Protein AF-A0A645J2E4-F1 (afdb_monomer)

Radius of gyration: 27.33 Å; Cα contacts (8 Å, |Δi|>4): 56; chains: 1; bounding box: 68×27×64 Å

Foldseek 3Di:
DLVCLVCVLVCCVPPVVVVCCVVPVDPDPPPQPPVNSVVSVVVNVCVVVVVVVVCVVCPPDDPDPDQDDPVADAPPDSFWHQDPVRDIDGDDPPDPCPCVVNNCVVPVVVVVVVVVVVVVVVVCCVVVVVD

Solvent-accessible surface area (backbone atoms only — not comparable to full-atom values): 8103 Å² total; per-residue (Å²): 112,71,67,55,66,67,44,43,66,56,45,41,67,73,48,5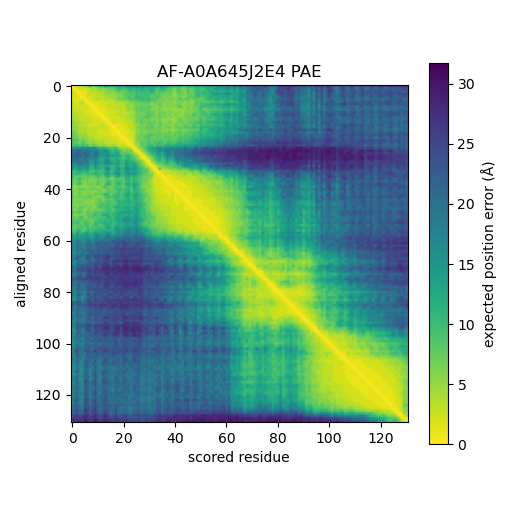0,50,54,51,50,42,67,76,62,76,48,89,69,74,61,93,68,44,70,67,55,56,52,50,53,52,53,52,54,51,47,66,59,45,50,61,53,50,51,48,60,76,47,58,88,65,77,82,77,88,67,80,70,84,76,89,59,56,64,68,86,46,87,50,31,29,40,44,98,86,69,48,83,40,74,69,71,88,84,67,90,63,47,54,90,78,61,20,64,84,64,48,51,57,61,50,49,52,53,51,52,50,51,51,52,52,53,49,47,37,70,73,68,56,74,118

Structure (mmCIF, N/CA/C/O backbone):
data_AF-A0A645J2E4-F1
#
_entry.id   AF-A0A645J2E4-F1
#
loop_
_atom_site.group_PDB
_atom_site.id
_atom_site.type_symbol
_atom_site.label_atom_id
_atom_site.label_alt_id
_atom_site.label_comp_id
_atom_site.label_asym_id
_atom_site.label_entity_id
_atom_site.label_seq_id
_atom_site.pdbx_PDB_ins_code
_atom_site.Cartn_x
_atom_site.Cartn_y
_atom_site.Cartn_z
_atom_site.occupancy
_ato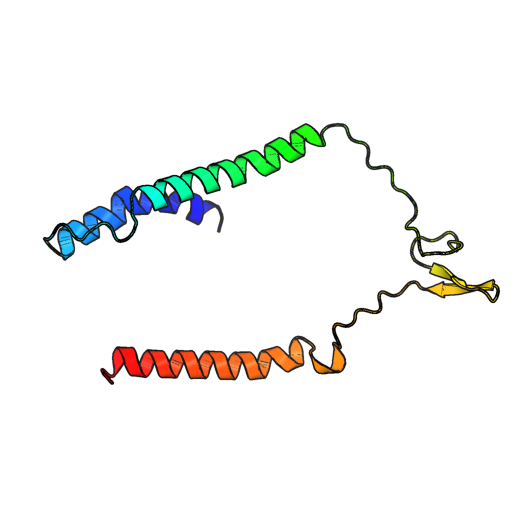m_site.B_iso_or_equiv
_atom_site.auth_seq_id
_atom_site.auth_comp_id
_atom_site.auth_asym_id
_atom_site.auth_atom_id
_atom_site.pdbx_PDB_model_num
ATOM 1 N N . MET A 1 1 ? 11.032 -7.855 -1.682 1.00 61.28 1 MET A N 1
ATOM 2 C CA . MET A 1 1 ? 10.538 -6.550 -2.176 1.00 61.28 1 MET A CA 1
ATOM 3 C C . MET A 1 1 ? 11.354 -5.395 -1.599 1.00 61.28 1 MET A C 1
ATOM 5 O O . MET A 1 1 ? 12.106 -4.819 -2.361 1.00 61.28 1 MET A O 1
ATOM 9 N N . ILE A 1 2 ? 11.343 -5.138 -0.281 1.00 69.44 2 ILE A N 1
ATOM 10 C CA . ILE A 1 2 ? 12.097 -4.020 0.346 1.00 69.44 2 ILE A CA 1
ATOM 11 C C . ILE A 1 2 ? 13.614 -4.074 0.071 1.00 69.44 2 ILE A C 1
ATOM 13 O O . ILE A 1 2 ? 14.216 -3.070 -0.288 1.00 69.44 2 ILE A O 1
ATOM 17 N N . SER A 1 3 ? 14.230 -5.258 0.173 1.00 74.75 3 SER A N 1
ATOM 18 C CA . SER A 1 3 ? 15.668 -5.430 -0.094 1.00 74.75 3 SER A CA 1
ATOM 19 C C . SER A 1 3 ? 16.062 -5.074 -1.537 1.00 74.75 3 SER A C 1
ATOM 21 O O . SER A 1 3 ? 17.109 -4.470 -1.742 1.00 74.75 3 SER A O 1
ATOM 23 N N . LEU A 1 4 ? 15.196 -5.356 -2.520 1.00 72.88 4 LEU A N 1
ATOM 24 C CA . LEU A 1 4 ? 15.423 -5.001 -3.926 1.00 72.88 4 LEU A CA 1
ATOM 25 C C . LEU A 1 4 ? 15.424 -3.476 -4.111 1.00 72.88 4 LEU A C 1
ATOM 27 O O . LEU A 1 4 ? 16.283 -2.938 -4.798 1.00 72.88 4 LEU A O 1
ATOM 31 N N . THR A 1 5 ? 14.496 -2.776 -3.450 1.00 72.38 5 THR A N 1
ATOM 32 C CA . THR A 1 5 ? 14.385 -1.310 -3.490 1.00 72.38 5 THR A CA 1
ATOM 33 C C . THR A 1 5 ? 15.604 -0.626 -2.870 1.00 72.38 5 THR A C 1
ATOM 35 O O . THR A 1 5 ? 16.011 0.431 -3.339 1.00 72.38 5 THR A O 1
ATOM 38 N N . ILE A 1 6 ? 16.209 -1.242 -1.849 1.00 74.94 6 ILE A N 1
ATOM 39 C CA . ILE A 1 6 ? 17.426 -0.729 -1.206 1.00 74.94 6 ILE A CA 1
ATOM 40 C C . ILE A 1 6 ? 18.671 -0.985 -2.056 1.00 74.94 6 ILE A C 1
ATOM 42 O O . ILE A 1 6 ? 19.551 -0.131 -2.119 1.00 74.94 6 ILE A O 1
ATOM 46 N N . LEU A 1 7 ? 18.751 -2.138 -2.723 1.00 81.69 7 LEU A N 1
ATOM 47 C CA . LEU A 1 7 ? 19.897 -2.477 -3.569 1.00 81.69 7 LEU A CA 1
ATOM 48 C C . LEU A 1 7 ? 19.875 -1.767 -4.928 1.00 81.69 7 LEU A C 1
ATOM 50 O O . LEU A 1 7 ? 20.926 -1.614 -5.544 1.00 81.69 7 LEU A O 1
ATOM 54 N N . PHE A 1 8 ? 18.702 -1.350 -5.407 1.00 78.12 8 PHE A N 1
ATOM 55 C CA . PHE A 1 8 ? 18.530 -0.781 -6.742 1.00 78.12 8 PHE A CA 1
ATOM 56 C C . PHE A 1 8 ? 19.403 0.458 -7.029 1.00 78.12 8 PHE A C 1
ATOM 58 O O . PHE A 1 8 ? 20.041 0.465 -8.079 1.00 78.12 8 PHE A O 1
ATOM 65 N N . PRO A 1 9 ? 19.532 1.469 -6.142 1.00 78.19 9 PRO A N 1
ATOM 66 C CA . PRO A 1 9 ? 20.418 2.612 -6.383 1.00 78.19 9 PRO A CA 1
ATOM 67 C C . PRO A 1 9 ? 21.885 2.194 -6.544 1.00 78.19 9 PRO A C 1
ATOM 69 O O . PRO A 1 9 ? 22.596 2.726 -7.393 1.00 78.19 9 PRO A O 1
ATOM 72 N N . LEU A 1 10 ? 22.324 1.201 -5.765 1.00 80.62 10 LEU A N 1
ATOM 73 C CA . LEU A 1 10 ? 23.682 0.664 -5.829 1.00 80.62 10 LEU A CA 1
ATOM 74 C C . LEU A 1 10 ? 23.894 -0.115 -7.135 1.00 80.62 10 LEU A C 1
ATOM 76 O O . LEU A 1 10 ? 24.856 0.119 -7.860 1.00 80.62 10 LEU A O 1
ATOM 80 N N . ALA A 1 11 ? 22.956 -0.999 -7.477 1.00 81.62 11 ALA A N 1
ATOM 81 C CA . ALA A 1 11 ? 22.981 -1.742 -8.731 1.00 81.62 11 ALA A CA 1
ATOM 82 C C . ALA A 1 11 ? 22.936 -0.803 -9.949 1.00 81.62 11 ALA A C 1
ATOM 84 O O . ALA A 1 11 ? 23.627 -1.044 -10.936 1.00 81.62 11 ALA A O 1
ATOM 85 N N . SER A 1 12 ? 22.184 0.297 -9.873 1.00 77.00 12 SER A N 1
ATOM 86 C CA . SER A 1 12 ? 22.130 1.305 -10.931 1.00 77.00 12 SER A CA 1
ATOM 87 C C . SER A 1 12 ? 23.501 1.944 -11.168 1.00 77.00 12 SER A C 1
ATOM 89 O O . SER A 1 12 ? 23.972 1.943 -12.301 1.00 77.00 12 SER A O 1
ATOM 91 N N . ALA A 1 13 ? 24.170 2.413 -10.108 1.00 76.75 13 ALA A N 1
ATOM 92 C CA . ALA A 1 13 ? 25.470 3.078 -10.216 1.00 76.75 13 ALA A CA 1
ATOM 93 C C . ALA A 1 13 ? 26.606 2.142 -10.661 1.00 76.75 13 ALA A C 1
ATOM 95 O O . ALA A 1 13 ? 27.472 2.548 -11.432 1.00 76.75 13 ALA A O 1
ATOM 96 N N . TYR A 1 14 ? 26.621 0.899 -10.166 1.00 82.31 14 TYR A N 1
ATOM 97 C CA . TYR A 1 14 ? 27.764 -0.006 -10.340 1.00 82.31 14 TYR A CA 1
ATOM 98 C C . TYR A 1 14 ? 27.583 -1.083 -11.412 1.00 82.31 14 TYR A C 1
ATOM 100 O O . TYR A 1 14 ? 28.575 -1.674 -11.826 1.00 82.31 14 TYR A O 1
ATOM 108 N N . LEU A 1 15 ? 26.356 -1.367 -11.857 1.00 80.56 15 LEU A N 1
ATOM 109 C CA . LEU A 1 15 ? 26.095 -2.388 -12.879 1.00 80.56 15 LEU A CA 1
ATOM 110 C C . LEU A 1 15 ? 25.398 -1.799 -14.102 1.00 80.56 15 LEU A C 1
ATOM 112 O O . LEU A 1 15 ? 25.870 -1.992 -15.216 1.00 80.56 15 LEU A O 1
ATOM 116 N N . VAL A 1 16 ? 24.297 -1.067 -13.912 1.00 79.31 16 VAL A N 1
ATOM 117 C CA . VAL A 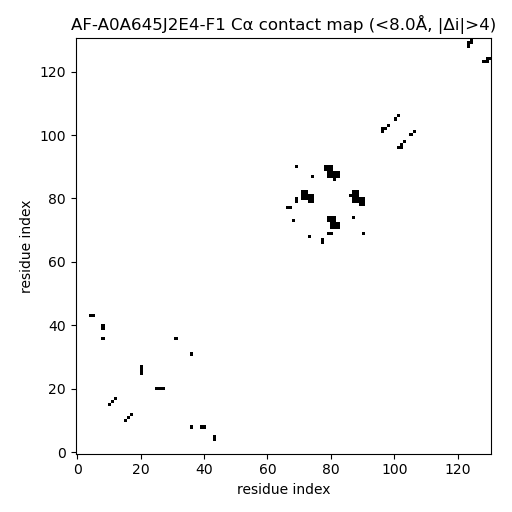1 16 ? 23.458 -0.611 -15.034 1.00 79.31 16 VAL A CA 1
ATOM 118 C C . VAL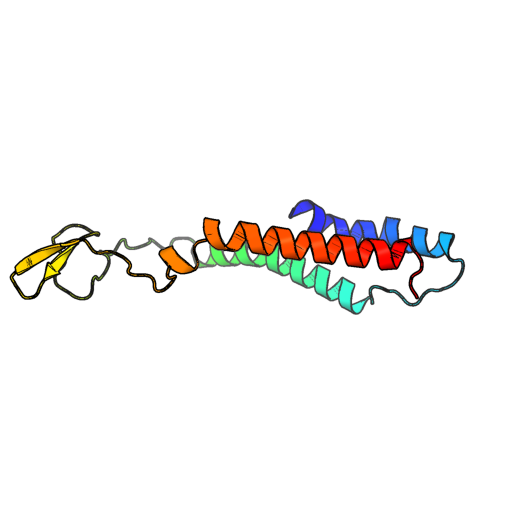 A 1 16 ? 24.124 0.526 -15.808 1.00 79.31 16 VAL A C 1
ATOM 120 O O . VAL A 1 16 ? 24.263 0.438 -17.024 1.00 79.31 16 VAL A O 1
ATOM 123 N N . GLU A 1 17 ? 24.574 1.578 -15.124 1.00 75.94 17 GLU A N 1
ATOM 124 C CA . GLU A 1 17 ? 25.262 2.703 -15.764 1.00 75.94 17 GLU A CA 1
ATOM 125 C C . GLU A 1 17 ? 26.543 2.312 -16.521 1.00 75.94 17 GLU A C 1
ATOM 127 O O . GLU A 1 17 ? 26.665 2.721 -17.678 1.00 75.94 17 GLU A O 1
ATOM 132 N N . PRO A 1 18 ? 27.495 1.540 -15.954 1.00 79.31 18 PRO A N 1
ATOM 133 C CA . PRO A 1 18 ? 28.703 1.162 -16.686 1.00 79.31 18 PRO A CA 1
ATOM 134 C C . PRO A 1 18 ? 28.400 0.238 -17.868 1.00 79.31 18 PRO A C 1
ATOM 136 O O . PRO A 1 18 ? 28.931 0.465 -18.951 1.00 79.31 18 PRO A O 1
ATOM 139 N N . PHE A 1 19 ? 27.480 -0.720 -17.712 1.00 80.81 19 PHE A N 1
ATOM 140 C CA . PHE A 1 19 ? 27.057 -1.596 -18.806 1.00 80.81 19 PHE A CA 1
ATOM 141 C C . PHE A 1 19 ? 26.481 -0.807 -19.990 1.00 80.81 19 PHE A C 1
ATOM 143 O O . PHE A 1 19 ? 26.826 -1.058 -21.143 1.00 80.81 19 PHE A O 1
ATOM 150 N N . LEU A 1 20 ? 25.631 0.187 -19.718 1.00 74.69 20 LEU A N 1
ATOM 151 C CA . LEU A 1 20 ? 25.064 1.040 -20.764 1.00 74.69 20 LEU A CA 1
ATOM 152 C C . LEU A 1 20 ? 26.126 1.931 -21.428 1.00 74.69 20 LEU A C 1
ATOM 154 O O . LEU A 1 20 ? 26.064 2.153 -22.636 1.00 74.69 20 LEU A O 1
ATOM 158 N N . ARG A 1 21 ? 27.113 2.423 -20.667 1.00 75.88 21 ARG A N 1
ATOM 159 C CA . ARG A 1 21 ? 28.232 3.210 -21.215 1.00 75.88 21 ARG A CA 1
ATOM 160 C C . ARG A 1 21 ? 29.108 2.381 -22.155 1.00 75.88 21 ARG A C 1
ATOM 162 O O . ARG A 1 21 ? 29.484 2.880 -23.212 1.00 75.88 21 ARG A O 1
ATOM 169 N N . GLU A 1 22 ? 29.402 1.135 -21.789 1.00 80.00 22 GLU A N 1
ATOM 170 C CA . GLU A 1 22 ? 30.187 0.211 -22.615 1.00 80.00 22 GLU A CA 1
ATOM 171 C C . GLU A 1 22 ? 29.421 -0.236 -23.866 1.00 80.00 22 GLU A C 1
ATOM 173 O O . GLU A 1 22 ? 29.974 -0.223 -24.959 1.00 80.00 22 GLU A O 1
ATOM 178 N N . ALA A 1 23 ? 28.136 -0.575 -23.745 1.00 78.56 23 ALA A N 1
ATOM 179 C CA . ALA A 1 23 ? 27.359 -1.099 -24.869 1.00 78.56 23 ALA A CA 1
ATOM 180 C C . ALA A 1 23 ? 27.084 -0.058 -25.970 1.00 78.56 23 ALA A C 1
ATOM 182 O O . ALA A 1 23 ? 27.059 -0.399 -27.153 1.00 78.56 23 ALA A O 1
ATOM 183 N N . PHE A 1 24 ? 26.860 1.207 -25.600 1.00 76.69 24 PHE A N 1
ATOM 184 C CA . PHE A 1 24 ? 26.390 2.235 -26.535 1.00 76.69 24 PHE A CA 1
ATOM 185 C C . PHE A 1 24 ? 27.441 3.285 -26.928 1.00 76.69 24 PHE A C 1
ATOM 187 O O . PHE A 1 24 ? 27.132 4.152 -27.747 1.00 76.69 24 PHE A O 1
ATOM 194 N N . HIS A 1 25 ? 28.663 3.211 -26.378 1.00 64.56 25 HIS A N 1
ATOM 195 C CA . HIS A 1 25 ? 29.856 4.007 -26.739 1.00 64.56 25 HIS A CA 1
ATOM 196 C C . HIS A 1 25 ? 29.665 5.538 -26.865 1.00 64.56 25 HIS A C 1
ATOM 198 O O . HIS A 1 25 ? 30.523 6.236 -27.397 1.00 64.56 25 HIS A O 1
ATOM 204 N N . ASN A 1 26 ? 28.562 6.081 -26.356 1.00 62.16 26 ASN A N 1
ATOM 205 C CA . ASN A 1 26 ? 28.225 7.497 -26.333 1.00 62.16 26 ASN A CA 1
ATOM 206 C C . ASN A 1 26 ? 27.794 7.866 -24.915 1.00 62.16 26 ASN A C 1
ATOM 208 O O . ASN A 1 26 ? 27.237 7.038 -24.189 1.00 62.16 26 ASN A O 1
ATOM 212 N N . THR A 1 27 ? 27.997 9.123 -24.519 1.00 57.22 27 THR A N 1
ATOM 213 C CA . THR A 1 27 ? 27.398 9.679 -23.301 1.00 57.22 27 THR A CA 1
ATOM 214 C C . THR A 1 27 ? 25.892 9.817 -23.517 1.00 57.22 27 THR A C 1
ATOM 216 O O . THR A 1 27 ? 25.394 10.905 -23.808 1.00 57.22 27 THR A O 1
ATOM 219 N N . ILE A 1 28 ? 25.160 8.703 -23.446 1.00 55.16 28 ILE A N 1
ATOM 220 C CA . ILE A 1 28 ? 23.701 8.732 -23.421 1.00 55.16 28 ILE A CA 1
ATOM 221 C C . ILE A 1 28 ? 23.319 9.624 -22.230 1.00 55.16 28 ILE A C 1
ATOM 223 O O . ILE A 1 28 ? 23.818 9.384 -21.124 1.00 55.16 28 ILE A O 1
ATOM 227 N N . PRO A 1 29 ? 22.495 10.671 -22.424 1.00 55.94 29 PRO A N 1
ATOM 228 C CA . PRO A 1 29 ? 22.028 11.486 -21.313 1.00 55.94 29 PRO A CA 1
ATOM 229 C C . PRO A 1 29 ? 21.368 10.556 -20.300 1.00 55.94 29 PRO A C 1
ATOM 231 O O . PRO A 1 29 ? 20.567 9.703 -20.678 1.00 55.94 29 PRO A O 1
ATOM 234 N N . ALA A 1 30 ? 21.765 10.678 -19.033 1.00 57.88 30 ALA A N 1
ATOM 235 C CA . ALA A 1 30 ? 21.340 9.783 -17.968 1.00 57.88 30 ALA A CA 1
ATOM 236 C C . ALA A 1 30 ? 19.813 9.601 -18.008 1.00 57.88 30 ALA A C 1
ATOM 238 O O . ALA A 1 30 ? 19.061 10.514 -17.671 1.00 57.88 30 ALA A O 1
ATOM 239 N N . ILE A 1 31 ? 19.361 8.418 -18.444 1.00 58.12 31 ILE A N 1
ATOM 240 C CA . ILE A 1 31 ? 17.934 8.063 -18.559 1.00 58.12 31 ILE A CA 1
ATOM 241 C C . ILE A 1 31 ? 17.255 8.229 -17.186 1.00 58.12 31 ILE A C 1
ATOM 243 O O . ILE A 1 31 ? 16.076 8.562 -17.084 1.00 58.12 31 ILE A O 1
ATOM 247 N N . ILE A 1 32 ? 18.046 8.077 -16.118 1.00 61.50 32 ILE A N 1
ATOM 248 C CA . ILE A 1 32 ? 17.716 8.448 -14.748 1.00 61.50 32 ILE A CA 1
ATOM 249 C C . ILE A 1 32 ? 18.601 9.639 -14.367 1.00 61.50 32 ILE A C 1
ATOM 251 O O . ILE A 1 32 ? 19.781 9.481 -14.071 1.00 61.50 32 ILE A O 1
ATOM 255 N N . SER A 1 33 ? 18.029 10.844 -14.376 1.00 70.00 33 SER A N 1
ATOM 256 C CA . SER A 1 33 ? 18.721 12.048 -13.904 1.00 70.00 33 SER A CA 1
ATOM 257 C C . SER A 1 33 ? 19.192 11.873 -12.455 1.00 70.00 33 SER A C 1
ATOM 259 O O . SER A 1 33 ? 18.487 11.277 -11.637 1.00 70.00 33 SER A O 1
ATOM 261 N N . THR A 1 34 ? 20.339 12.459 -12.100 1.00 71.31 34 THR A N 1
ATOM 262 C CA . THR A 1 34 ? 20.849 12.516 -10.716 1.00 71.31 34 THR A CA 1
ATOM 263 C C . THR A 1 34 ? 19.785 13.020 -9.734 1.00 71.31 34 THR A C 1
ATOM 265 O O . THR A 1 34 ? 19.708 12.548 -8.601 1.00 71.31 34 THR A O 1
ATOM 268 N N . GLY A 1 35 ? 18.893 13.914 -10.182 1.00 74.44 35 GLY A N 1
ATOM 269 C CA . GLY A 1 35 ? 17.745 14.364 -9.391 1.00 74.44 35 GLY A CA 1
ATOM 270 C C . GLY A 1 35 ? 16.801 13.224 -8.997 1.00 74.44 35 GLY A C 1
ATOM 271 O O . GLY A 1 35 ? 16.403 13.129 -7.838 1.00 74.44 35 GLY A O 1
ATOM 272 N N . ASN A 1 36 ? 16.511 12.301 -9.916 1.00 73.38 36 ASN A N 1
ATOM 273 C CA . ASN A 1 36 ? 15.653 11.143 -9.650 1.00 73.38 36 ASN A CA 1
ATOM 274 C C . ASN A 1 36 ? 16.328 10.162 -8.685 1.00 73.38 36 ASN A C 1
ATOM 276 O O . ASN A 1 36 ? 15.672 9.620 -7.798 1.00 73.38 36 ASN A O 1
ATOM 280 N N . MET A 1 37 ? 17.643 9.975 -8.809 1.00 75.00 37 MET A N 1
ATOM 281 C CA . MET A 1 37 ? 18.411 9.132 -7.894 1.00 75.00 37 MET A CA 1
ATOM 282 C C . MET A 1 37 ? 18.423 9.694 -6.464 1.00 75.00 37 MET A C 1
ATOM 284 O O . MET A 1 37 ? 18.212 8.950 -5.504 1.00 75.00 37 MET A O 1
ATOM 288 N N . ASN A 1 38 ? 18.562 11.014 -6.322 1.00 80.81 38 ASN A N 1
ATOM 289 C CA . ASN A 1 38 ? 18.471 11.693 -5.029 1.00 80.81 38 ASN A CA 1
ATOM 290 C C . ASN A 1 38 ? 17.070 11.580 -4.414 1.00 80.81 38 ASN A C 1
ATOM 292 O O . ASN A 1 38 ? 16.945 11.331 -3.214 1.00 80.81 38 ASN A O 1
ATOM 296 N N . ILE A 1 39 ? 16.014 11.715 -5.222 1.00 81.19 39 ILE A N 1
ATOM 297 C CA . ILE A 1 39 ? 14.629 11.545 -4.759 1.00 81.19 39 ILE A CA 1
ATOM 298 C C . ILE A 1 39 ? 14.392 10.108 -4.277 1.00 81.19 39 ILE A C 1
ATOM 300 O O . ILE A 1 39 ? 13.860 9.922 -3.183 1.00 81.19 39 ILE A O 1
ATOM 304 N N . MET A 1 40 ? 14.844 9.093 -5.021 1.00 81.56 40 MET A N 1
ATOM 305 C CA . MET A 1 40 ? 14.727 7.689 -4.600 1.00 81.56 40 MET A CA 1
ATOM 306 C C . MET A 1 40 ? 15.460 7.414 -3.280 1.00 81.56 40 MET A C 1
ATOM 308 O O . MET A 1 40 ? 14.917 6.729 -2.411 1.00 81.56 40 MET A O 1
ATOM 312 N N . MET A 1 41 ? 16.656 7.984 -3.089 1.00 82.62 41 MET A N 1
ATOM 313 C CA . MET A 1 41 ? 17.385 7.882 -1.820 1.00 82.62 41 MET A CA 1
ATOM 314 C C . MET A 1 41 ? 16.633 8.552 -0.662 1.00 82.62 41 MET A C 1
ATOM 316 O O . MET A 1 41 ? 16.494 7.951 0.403 1.00 82.62 41 MET A O 1
ATOM 320 N N . MET A 1 42 ? 16.088 9.757 -0.865 1.00 85.06 42 MET A N 1
ATOM 321 C CA . MET A 1 42 ? 15.277 10.435 0.155 1.00 85.06 42 MET A CA 1
ATOM 322 C C . MET A 1 42 ? 14.029 9.624 0.531 1.00 85.06 42 MET A C 1
ATOM 324 O O . MET A 1 42 ? 13.733 9.469 1.716 1.00 85.06 42 MET A O 1
ATOM 328 N N . MET A 1 43 ? 13.324 9.057 -0.452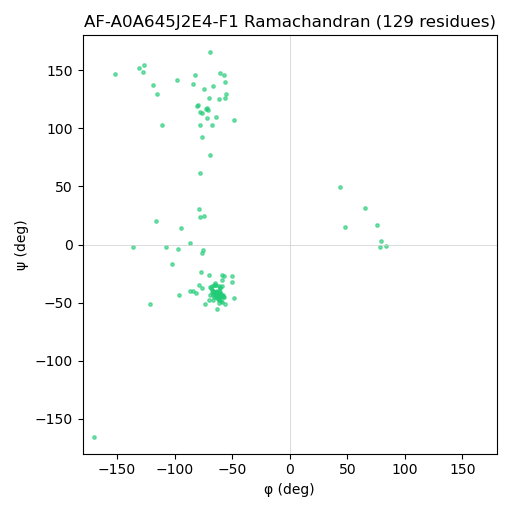 1.00 83.56 43 MET A N 1
ATOM 329 C CA . MET A 1 43 ? 12.151 8.210 -0.209 1.00 83.56 43 MET A CA 1
ATOM 330 C C . MET A 1 43 ? 12.498 6.963 0.612 1.00 83.56 43 MET A C 1
ATOM 332 O O . MET A 1 43 ? 11.763 6.613 1.535 1.00 83.56 43 MET A O 1
ATOM 336 N N . LEU A 1 44 ? 13.630 6.317 0.326 1.00 84.88 44 LEU A N 1
ATOM 337 C CA . LEU A 1 44 ? 14.109 5.156 1.077 1.00 84.88 44 LEU A CA 1
ATOM 338 C C . LEU A 1 44 ? 14.383 5.516 2.544 1.00 84.88 44 LEU A C 1
ATOM 340 O O . LEU A 1 44 ? 13.931 4.806 3.444 1.00 84.88 44 LEU A O 1
ATOM 344 N N . CYS A 1 45 ? 15.039 6.652 2.797 1.00 87.19 45 CYS A N 1
AT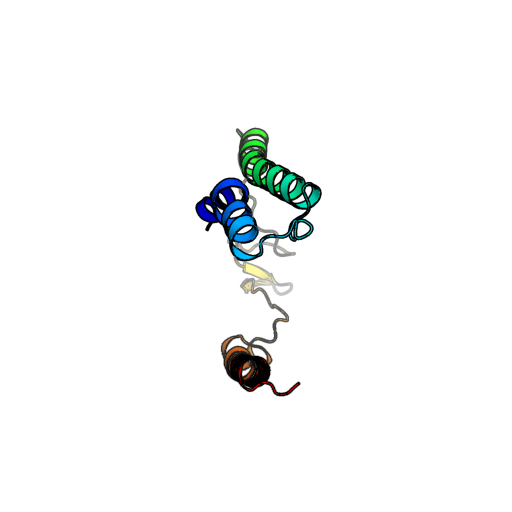OM 345 C CA . CYS A 1 45 ? 15.245 7.155 4.155 1.00 87.19 45 CYS A CA 1
ATOM 346 C C . CYS A 1 45 ? 13.914 7.364 4.892 1.00 87.19 45 CYS A C 1
ATOM 348 O O . CYS A 1 45 ? 13.773 6.929 6.033 1.00 87.19 45 CYS A O 1
ATOM 350 N N . VAL A 1 46 ? 12.912 7.964 4.240 1.00 87.81 46 VAL A N 1
ATOM 351 C CA . VAL A 1 46 ? 11.580 8.172 4.835 1.00 87.81 46 VAL A CA 1
ATOM 352 C C . VAL A 1 46 ? 10.896 6.846 5.176 1.00 87.81 46 VAL A C 1
ATOM 354 O O . VAL A 1 46 ? 10.328 6.732 6.261 1.00 87.81 46 VAL A O 1
ATOM 357 N N . ILE A 1 47 ? 10.991 5.826 4.315 1.00 86.19 47 ILE A N 1
ATOM 358 C CA . ILE A 1 47 ? 10.423 4.488 4.572 1.00 86.19 47 ILE A CA 1
ATOM 359 C C . ILE A 1 47 ? 10.994 3.867 5.852 1.00 86.19 47 ILE A C 1
ATOM 361 O O . ILE A 1 47 ? 10.268 3.183 6.569 1.00 86.19 47 ILE A O 1
ATOM 365 N N . VAL A 1 48 ? 12.272 4.104 6.156 1.00 86.25 48 VAL A N 1
ATOM 366 C CA . VAL A 1 48 ? 12.917 3.595 7.377 1.00 86.25 48 VAL A CA 1
ATOM 367 C C . VAL A 1 48 ? 12.601 4.475 8.589 1.00 86.25 48 VAL A C 1
ATOM 369 O O . VAL A 1 48 ? 12.309 3.961 9.668 1.00 86.25 48 VAL A O 1
ATOM 372 N N . ILE A 1 49 ? 12.624 5.800 8.425 1.00 91.50 49 ILE A N 1
ATOM 373 C CA . ILE A 1 49 ? 12.390 6.759 9.513 1.00 91.50 49 ILE A CA 1
ATOM 374 C C . ILE A 1 49 ? 10.945 6.693 10.009 1.00 91.50 49 ILE A C 1
ATOM 376 O O . ILE A 1 49 ? 10.717 6.718 11.214 1.00 91.50 49 ILE A O 1
ATOM 380 N N . LEU A 1 50 ? 9.965 6.588 9.111 1.00 91.12 50 LEU A N 1
ATOM 381 C CA . LEU A 1 50 ? 8.542 6.631 9.448 1.00 91.12 50 LEU A CA 1
ATOM 382 C C . LEU A 1 50 ? 8.110 5.572 10.483 1.00 91.12 50 LEU A C 1
ATOM 384 O O . LEU A 1 50 ? 7.521 5.965 11.490 1.00 91.12 50 LEU A O 1
ATOM 388 N N . PRO A 1 51 ? 8.403 4.264 10.336 1.00 88.25 51 PRO A N 1
ATOM 389 C CA . PRO A 1 51 ? 8.028 3.269 11.340 1.00 88.25 51 PRO A CA 1
ATOM 390 C C . PRO A 1 51 ? 8.749 3.486 12.676 1.00 88.25 51 PRO A C 1
ATOM 392 O O . PRO A 1 51 ? 8.144 3.281 13.728 1.00 88.25 51 PRO A O 1
ATOM 395 N N . ILE A 1 52 ? 10.005 3.948 12.657 1.00 93.00 52 ILE A N 1
ATOM 396 C CA . ILE A 1 52 ? 10.765 4.274 13.872 1.00 93.00 52 ILE A CA 1
ATOM 397 C C . ILE A 1 52 ? 10.128 5.473 14.582 1.00 93.00 52 ILE A C 1
ATOM 399 O O . ILE A 1 52 ? 9.861 5.410 15.780 1.00 93.00 52 ILE A O 1
ATOM 403 N N . ALA A 1 53 ? 9.818 6.539 13.846 1.00 92.44 53 ALA A N 1
ATOM 404 C CA . ALA A 1 53 ? 9.173 7.736 14.368 1.00 92.44 53 ALA A CA 1
ATOM 405 C C . ALA A 1 53 ? 7.787 7.419 14.941 1.00 92.44 53 ALA A C 1
ATOM 407 O O . ALA A 1 53 ? 7.489 7.796 16.072 1.00 92.44 53 ALA A O 1
ATOM 408 N N . VAL A 1 54 ? 6.960 6.656 14.218 1.00 90.38 54 VAL A N 1
ATOM 409 C CA . VAL A 1 54 ? 5.654 6.194 14.712 1.00 90.38 54 VAL A CA 1
ATOM 410 C C . VAL A 1 54 ? 5.824 5.366 15.982 1.00 90.38 54 VAL A C 1
ATOM 412 O O . VAL A 1 54 ? 5.097 5.581 16.951 1.00 90.38 54 VAL A O 1
ATOM 415 N N . ARG A 1 55 ? 6.803 4.454 16.027 1.00 87.75 55 ARG A N 1
ATOM 416 C CA . ARG A 1 55 ? 7.076 3.639 17.216 1.00 87.75 55 ARG A CA 1
ATOM 417 C C . ARG A 1 55 ? 7.500 4.488 18.411 1.00 87.75 55 ARG A C 1
ATOM 419 O O . ARG A 1 55 ? 7.026 4.216 19.507 1.00 87.75 55 ARG A O 1
ATOM 426 N N . LEU A 1 56 ? 8.340 5.503 18.211 1.00 91.31 56 LEU A N 1
ATOM 427 C CA . LEU A 1 56 ? 8.755 6.436 19.263 1.00 91.31 56 LEU A CA 1
ATOM 428 C C . LEU A 1 56 ? 7.578 7.286 19.761 1.00 91.31 56 LEU A C 1
ATOM 430 O O . LEU A 1 56 ? 7.370 7.397 20.964 1.00 91.31 56 LEU A O 1
ATOM 434 N N . LEU A 1 57 ? 6.759 7.823 18.853 1.00 88.94 57 LEU A N 1
ATOM 435 C CA . LEU A 1 57 ? 5.600 8.664 19.186 1.00 88.94 57 LEU A CA 1
ATOM 436 C C . LEU A 1 57 ? 4.446 7.895 19.847 1.00 88.94 57 LEU A C 1
ATOM 438 O O . LEU A 1 57 ? 3.624 8.476 20.560 1.00 88.94 57 LEU A O 1
ATOM 442 N N . THR A 1 58 ? 4.342 6.594 19.583 1.00 85.69 58 THR A N 1
ATOM 443 C CA . THR A 1 58 ? 3.326 5.710 20.179 1.00 85.69 58 THR A CA 1
ATOM 444 C C . THR A 1 58 ? 3.852 4.930 21.381 1.00 85.69 58 THR A C 1
ATOM 446 O O . THR A 1 58 ? 3.079 4.234 22.042 1.00 85.69 58 THR A O 1
ATOM 449 N N . PHE A 1 59 ? 5.142 5.063 21.708 1.00 84.25 59 PHE A N 1
ATOM 450 C CA . PHE A 1 59 ? 5.752 4.358 22.826 1.00 84.25 59 PHE A CA 1
ATOM 451 C C . PHE A 1 59 ? 5.078 4.759 24.143 1.00 84.25 59 PHE A C 1
ATOM 453 O O . PHE A 1 59 ? 4.951 5.937 24.467 1.00 84.25 59 PHE A O 1
ATOM 460 N N . GLY A 1 60 ? 4.598 3.770 24.899 1.00 79.19 60 GLY A N 1
ATOM 461 C CA . GLY A 1 60 ? 3.925 3.996 26.181 1.00 79.19 60 GLY A CA 1
ATOM 462 C C . GLY A 1 60 ? 2.464 4.452 26.092 1.00 79.19 60 GLY A C 1
ATOM 463 O O . GLY A 1 60 ? 1.808 4.554 27.131 1.00 79.19 60 GLY A O 1
ATOM 464 N N . LYS A 1 61 ? 1.901 4.664 24.892 1.00 78.88 61 LYS A N 1
ATOM 465 C CA . LYS A 1 61 ? 0.457 4.893 24.759 1.00 78.88 61 LYS A CA 1
ATOM 466 C C . LYS A 1 61 ? -0.294 3.594 25.042 1.00 78.88 61 LYS A C 1
ATOM 468 O O . LYS A 1 61 ? -0.181 2.615 24.308 1.00 78.88 61 LYS A O 1
ATOM 473 N N . LYS A 1 62 ? -1.087 3.590 26.113 1.00 78.19 62 LYS A N 1
ATOM 474 C CA . LYS A 1 62 ? -2.055 2.523 26.373 1.00 78.19 62 LYS A CA 1
ATOM 475 C C . LYS A 1 62 ? -3.260 2.756 25.469 1.00 78.19 62 LYS A C 1
ATOM 477 O O . LYS A 1 62 ? -3.967 3.748 25.636 1.00 78.19 62 LYS A O 1
ATOM 482 N N . ASN A 1 63 ? -3.493 1.857 24.519 1.00 72.75 63 ASN A N 1
ATOM 483 C CA . ASN A 1 63 ? -4.725 1.874 23.740 1.00 72.75 63 ASN A CA 1
ATOM 484 C C . ASN A 1 63 ? -5.890 1.601 24.696 1.00 72.75 63 ASN A C 1
ATOM 486 O O . ASN A 1 63 ? -6.018 0.497 25.226 1.00 72.75 63 ASN A O 1
ATOM 490 N N . LYS A 1 64 ? -6.720 2.616 24.953 1.00 75.38 64 LYS A N 1
ATOM 491 C CA . LYS A 1 64 ? -7.974 2.421 25.677 1.00 75.38 64 LYS A CA 1
ATOM 492 C C . LYS A 1 64 ? -8.918 1.689 24.734 1.00 75.38 64 LYS A C 1
ATOM 494 O O . LYS A 1 64 ? -9.376 2.269 23.754 1.00 75.38 64 LYS A O 1
ATOM 499 N N . ILE A 1 65 ? -9.184 0.423 25.033 1.00 72.56 65 ILE A N 1
ATOM 500 C CA . ILE A 1 65 ? -10.237 -0.332 24.359 1.00 72.56 65 ILE A CA 1
ATOM 501 C C . ILE A 1 65 ? -11.552 0.310 24.802 1.00 72.56 65 ILE A C 1
ATOM 503 O O . ILE A 1 65 ? -11.963 0.184 25.955 1.00 72.56 65 ILE A O 1
ATOM 507 N N . VAL A 1 66 ? -12.135 1.112 23.918 1.00 72.25 66 VAL A N 1
ATOM 508 C CA . VAL A 1 66 ? -13.478 1.664 24.079 1.00 72.25 66 VAL A CA 1
ATOM 509 C C . VAL A 1 66 ? -14.432 0.793 23.281 1.00 72.25 66 VAL A C 1
ATOM 511 O O . VAL A 1 66 ? -14.078 0.336 22.194 1.00 72.25 66 VAL A O 1
ATOM 514 N N . ILE A 1 67 ? -15.623 0.566 23.829 1.00 70.56 67 ILE A N 1
ATOM 515 C CA . ILE A 1 67 ? -16.700 -0.090 23.090 1.00 70.56 67 ILE A CA 1
ATOM 516 C C . ILE A 1 67 ? -16.977 0.686 21.802 1.00 70.56 67 ILE A C 1
ATOM 518 O O . ILE A 1 67 ? -16.946 1.923 21.790 1.00 70.56 67 ILE A O 1
ATOM 522 N N . SER A 1 68 ? -17.217 -0.035 20.713 1.00 74.19 68 SER A N 1
ATOM 523 C CA . SER A 1 68 ? -17.428 0.599 19.412 1.00 74.19 68 SER A CA 1
ATOM 524 C C . SER A 1 68 ? -18.775 1.328 19.416 1.00 74.19 68 SER A C 1
ATOM 526 O O . SER A 1 68 ? -19.797 0.739 19.768 1.00 74.19 68 SER A O 1
ATOM 528 N N . TYR A 1 69 ? -18.800 2.619 19.072 1.00 76.50 69 TYR A N 1
ATOM 529 C CA . TYR A 1 69 ? -20.046 3.389 19.049 1.00 76.50 69 TYR A CA 1
ATOM 530 C C . TYR A 1 69 ? -20.864 3.020 17.807 1.00 76.50 69 TYR A C 1
ATOM 532 O O . TYR A 1 69 ? -20.462 3.316 16.686 1.00 76.50 69 TYR A O 1
ATOM 540 N N . MET A 1 70 ? -22.020 2.386 18.009 1.00 78.62 70 MET A N 1
ATOM 541 C CA . MET A 1 70 ? -22.885 1.889 16.926 1.00 78.62 70 MET A CA 1
ATOM 542 C C . MET A 1 70 ? -24.000 2.862 16.524 1.00 78.62 70 MET A C 1
ATOM 544 O O . MET A 1 70 ? -24.948 2.461 15.861 1.00 78.62 70 MET A O 1
ATOM 548 N N . GLY A 1 71 ? -23.928 4.130 16.947 1.00 70.31 71 GLY A N 1
ATOM 549 C CA . GLY A 1 71 ? -24.992 5.105 16.675 1.00 70.31 71 GLY A CA 1
ATOM 550 C C . GLY A 1 71 ? -26.247 4.936 17.541 1.00 70.31 71 GLY A C 1
ATOM 551 O O . GLY A 1 71 ? -27.289 5.484 17.201 1.00 70.31 71 GLY A O 1
ATOM 552 N N . GLY A 1 72 ? -26.160 4.195 18.655 1.00 74.06 72 GLY A N 1
ATOM 553 C CA . GLY A 1 72 ? -27.287 3.897 19.545 1.00 74.06 72 GLY A CA 1
ATOM 554 C C . GLY A 1 72 ? -26.862 3.238 20.862 1.00 74.06 72 GLY A C 1
ATOM 555 O O . GLY A 1 72 ? -25.681 3.248 21.223 1.00 74.06 72 GLY A O 1
ATOM 556 N N . ALA A 1 73 ? -27.827 2.665 21.590 1.00 80.31 73 ALA A N 1
ATOM 557 C CA . ALA A 1 73 ? -27.558 1.896 22.803 1.00 80.31 73 ALA A CA 1
ATOM 558 C C . ALA A 1 73 ? -26.929 0.546 22.433 1.00 80.31 73 ALA A C 1
ATOM 560 O O . ALA A 1 73 ? -27.530 -0.269 21.739 1.00 80.31 73 ALA A O 1
ATOM 561 N N . ASN A 1 74 ? -25.693 0.327 22.873 1.00 84.00 74 ASN A N 1
ATOM 562 C CA . ASN A 1 74 ? -24.956 -0.896 22.583 1.00 84.00 74 ASN A CA 1
ATOM 563 C C . ASN A 1 74 ? -25.513 -2.050 23.438 1.00 84.00 74 ASN A C 1
ATOM 565 O O . ASN A 1 74 ? -25.687 -1.875 24.645 1.00 84.00 74 ASN A O 1
ATOM 569 N N . ALA A 1 75 ? -25.758 -3.229 22.861 1.00 81.12 75 ALA A N 1
ATOM 570 C CA . ALA A 1 75 ? -26.420 -4.349 23.551 1.00 81.12 75 ALA A CA 1
ATOM 571 C C . ALA A 1 75 ? -25.483 -5.128 24.507 1.00 81.12 75 ALA A C 1
ATOM 573 O O . ALA A 1 75 ? -25.697 -6.305 24.797 1.00 81.12 75 ALA A O 1
ATOM 574 N N . GLY A 1 76 ? -24.406 -4.490 24.979 1.00 78.12 76 GLY A N 1
ATOM 575 C CA . GLY A 1 76 ? -23.383 -5.095 25.838 1.00 78.12 76 GLY A CA 1
ATOM 576 C C . GLY A 1 76 ? -22.353 -5.960 25.102 1.00 78.12 76 GLY A C 1
ATOM 577 O O . GLY A 1 76 ? -21.472 -6.529 25.743 1.00 78.12 76 GLY A O 1
ATOM 578 N N . ASN A 1 77 ? -22.424 -6.046 23.772 1.00 75.38 77 ASN A N 1
ATOM 579 C CA . ASN A 1 77 ? -21.409 -6.684 22.939 1.00 75.38 77 ASN A CA 1
ATOM 580 C C . ASN A 1 77 ? -20.957 -5.716 21.832 1.00 75.38 77 ASN A C 1
ATOM 582 O O . ASN A 1 77 ? -21.749 -4.927 21.340 1.00 75.38 77 ASN A O 1
ATOM 586 N N . ASP A 1 78 ? -19.699 -5.780 21.396 1.00 78.88 78 ASP A N 1
ATOM 587 C CA . ASP A 1 78 ? -19.167 -4.888 20.348 1.00 78.88 78 ASP A CA 1
ATOM 588 C C . ASP A 1 78 ? -19.662 -5.240 18.929 1.00 78.88 78 ASP A C 1
ATOM 590 O O . ASP A 1 78 ? -18.999 -4.940 17.935 1.00 78.88 78 ASP A O 1
ATOM 594 N N . ARG A 1 79 ? -20.825 -5.899 18.800 1.00 80.75 79 ARG A N 1
ATOM 595 C CA . ARG A 1 79 ? -21.379 -6.339 17.510 1.00 80.75 79 ARG A CA 1
ATOM 596 C C . ARG A 1 79 ? -22.876 -6.101 17.319 1.00 80.75 79 ARG A C 1
ATOM 598 O O . ARG A 1 79 ? -23.379 -6.453 16.257 1.00 80.75 79 ARG A O 1
ATOM 605 N N . SER A 1 80 ? -23.606 -5.564 18.291 1.00 86.06 80 SER A N 1
ATOM 606 C CA . SER A 1 80 ? -25.056 -5.406 18.170 1.00 86.06 80 SER A CA 1
ATOM 607 C C . SER A 1 80 ? -25.587 -4.235 18.988 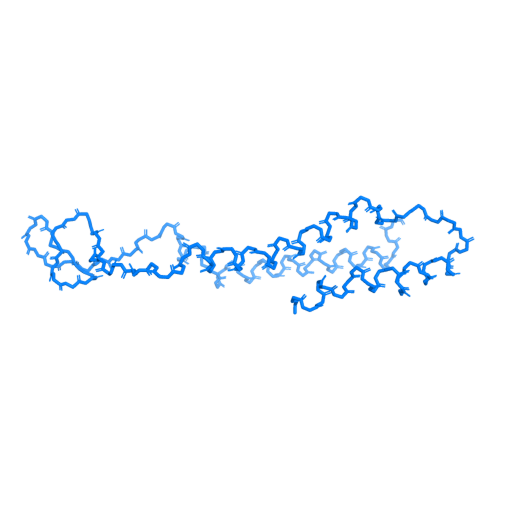1.00 86.06 80 SER A C 1
ATOM 609 O O . SER A 1 80 ? -25.061 -3.914 20.052 1.00 86.06 80 SER A O 1
ATOM 611 N N . PHE A 1 81 ? -26.625 -3.589 18.471 1.00 87.56 81 PHE A N 1
ATOM 612 C CA . PHE A 1 81 ? -27.234 -2.404 19.062 1.00 87.56 81 PHE A CA 1
ATOM 613 C C . PHE A 1 81 ? -28.737 -2.611 19.248 1.00 87.56 81 PHE A C 1
ATOM 615 O O . PHE A 1 81 ? -29.368 -3.401 18.544 1.00 87.56 81 PHE A O 1
ATOM 622 N N . THR A 1 82 ? -29.309 -1.887 20.202 1.00 86.88 82 THR A N 1
ATOM 623 C CA . THR A 1 82 ? -30.749 -1.865 20.439 1.00 86.88 82 THR A CA 1
ATOM 624 C C . THR A 1 82 ? -31.407 -0.914 19.445 1.00 86.88 82 THR A C 1
ATOM 626 O O . THR A 1 82 ? -31.096 0.279 19.423 1.00 86.88 82 THR A O 1
ATOM 629 N N . ASP A 1 83 ? -32.307 -1.441 18.617 1.00 85.00 83 ASP A N 1
ATOM 630 C CA . ASP A 1 83 ? -33.126 -0.647 17.700 1.00 85.00 83 ASP A CA 1
ATOM 631 C C . ASP A 1 83 ? -34.150 0.199 18.485 1.00 85.00 83 ASP A C 1
ATOM 633 O O . ASP A 1 83 ? -34.434 -0.040 19.657 1.00 85.00 83 ASP A O 1
ATOM 637 N N . SER A 1 84 ? -34.752 1.177 17.822 1.00 84.12 84 SER A N 1
ATOM 638 C CA . SER A 1 84 ? -35.858 2.010 18.304 1.00 84.12 84 SER A CA 1
ATOM 639 C C . SER A 1 84 ? -37.041 1.226 18.893 1.00 84.12 84 SER A C 1
ATOM 641 O O . SER A 1 84 ? -37.722 1.730 19.782 1.00 84.12 84 SER A O 1
ATOM 643 N N . PHE A 1 85 ? -37.255 -0.018 18.454 1.00 87.38 85 PHE A N 1
ATOM 644 C CA . PHE A 1 85 ? -38.280 -0.923 18.988 1.00 87.38 85 PHE A CA 1
ATOM 645 C C . PHE A 1 85 ? -37.825 -1.739 20.212 1.00 87.38 85 PHE A C 1
ATOM 647 O O . PHE A 1 85 ? -38.592 -2.553 20.714 1.00 87.38 85 PHE A O 1
ATOM 654 N N . GLY A 1 86 ? -36.595 -1.552 20.700 1.00 86.12 86 GLY A N 1
ATOM 655 C CA . GLY A 1 86 ? -36.044 -2.290 21.844 1.00 86.12 86 GLY A CA 1
ATOM 656 C C . GLY A 1 86 ? -35.441 -3.657 21.497 1.00 86.12 86 GLY A C 1
ATOM 657 O O . GLY A 1 86 ? -34.900 -4.328 22.373 1.00 86.12 86 GLY A O 1
ATOM 658 N N . GLU A 1 87 ? -35.492 -4.060 20.228 1.00 86.62 87 GLU A N 1
ATOM 659 C CA . GLU A 1 87 ? -34.959 -5.335 19.746 1.00 86.62 87 GLU A CA 1
ATOM 660 C C . GLU A 1 87 ? -33.448 -5.272 19.498 1.00 86.62 87 GLU A C 1
ATOM 662 O O . GLU A 1 87 ? -32.915 -4.257 19.043 1.00 86.62 87 GLU A O 1
ATOM 667 N N . ASN A 1 88 ? -32.752 -6.386 19.741 1.00 86.69 88 ASN A N 1
ATOM 668 C CA . ASN A 1 88 ? -31.319 -6.482 19.477 1.00 86.69 88 ASN A CA 1
ATOM 669 C C . ASN A 1 88 ? -31.054 -6.734 17.981 1.00 86.69 88 ASN A C 1
ATOM 671 O O . ASN A 1 88 ? -31.481 -7.753 17.429 1.00 86.69 88 ASN A O 1
ATOM 675 N N . LYS A 1 89 ? -30.331 -5.825 17.317 1.00 84.81 89 LYS A N 1
ATOM 676 C CA . LYS A 1 89 ? -29.955 -5.940 15.903 1.00 84.81 89 LYS A CA 1
ATOM 677 C C . LYS A 1 89 ? -28.436 -6.058 15.749 1.00 84.81 89 LYS A C 1
ATOM 679 O O . LYS A 1 89 ? -27.695 -5.234 16.289 1.00 84.81 89 LYS A O 1
ATOM 684 N N . PRO A 1 90 ? -27.938 -7.053 14.991 1.00 85.25 90 PRO A N 1
ATOM 685 C CA . PRO A 1 90 ? -26.515 -7.151 14.702 1.00 85.25 90 PRO A CA 1
ATOM 686 C C . PRO A 1 90 ? -26.069 -5.972 13.831 1.00 85.25 90 PRO A C 1
ATOM 688 O O . PRO A 1 90 ? -26.724 -5.626 12.847 1.00 85.25 90 PRO A O 1
ATOM 691 N N . LEU A 1 91 ? -24.925 -5.384 14.174 1.00 80.88 91 LEU A N 1
ATOM 692 C CA . LEU A 1 91 ? -24.252 -4.398 13.345 1.00 80.88 91 LEU A CA 1
ATOM 693 C C . LEU A 1 91 ? -23.647 -5.118 12.138 1.00 80.88 91 LEU A C 1
ATOM 695 O O . LEU A 1 91 ? -22.760 -5.960 12.281 1.00 80.88 91 LEU A O 1
ATOM 699 N N . TYR A 1 92 ? -24.107 -4.762 10.946 1.00 76.19 92 TYR A N 1
ATOM 700 C CA . TYR A 1 92 ? -23.504 -5.192 9.694 1.00 76.19 92 TYR A CA 1
ATOM 701 C C . TYR A 1 92 ? -23.022 -3.962 8.933 1.00 76.19 92 TYR A C 1
ATOM 703 O O . TYR A 1 92 ? -23.701 -2.937 8.880 1.00 76.19 92 TYR A O 1
ATOM 711 N N . LEU A 1 93 ? -21.828 -4.052 8.347 1.00 74.62 93 LEU A N 1
ATOM 712 C CA . LEU A 1 93 ? -21.368 -3.030 7.419 1.00 74.62 93 LEU A CA 1
ATOM 713 C C . LEU A 1 93 ? -22.060 -3.271 6.081 1.00 74.62 93 LEU A C 1
ATOM 715 O O . LEU A 1 93 ? -21.689 -4.170 5.328 1.00 74.62 93 LEU A O 1
ATOM 719 N N . ALA A 1 94 ? -23.072 -2.462 5.790 1.00 70.94 94 ALA A N 1
ATOM 720 C CA . ALA A 1 94 ? -23.615 -2.355 4.449 1.00 70.94 94 ALA A CA 1
ATOM 721 C C . ALA A 1 94 ? -22.645 -1.519 3.606 1.00 70.94 94 ALA A C 1
ATOM 723 O O . ALA A 1 94 ? -22.703 -0.291 3.602 1.00 70.94 94 ALA A O 1
ATOM 724 N N . ASN A 1 95 ? -21.711 -2.177 2.925 1.00 73.56 95 ASN A N 1
ATOM 725 C CA . ASN A 1 95 ? -20.859 -1.489 1.967 1.00 73.56 95 ASN A CA 1
ATOM 726 C C . ASN A 1 95 ? -21.570 -1.374 0.619 1.00 73.56 95 ASN A C 1
ATOM 728 O O . ASN A 1 95 ? -22.122 -2.345 0.103 1.00 73.56 95 ASN A O 1
ATOM 732 N N . TRP A 1 96 ? -21.456 -0.211 -0.015 1.00 74.75 96 TRP A N 1
ATOM 733 C CA . TRP A 1 96 ? -21.961 0.022 -1.369 1.00 74.75 96 TRP A CA 1
ATOM 734 C C . TRP A 1 96 ? -21.025 -0.549 -2.451 1.00 74.75 96 TRP A C 1
ATOM 736 O O . TRP A 1 96 ? -20.937 -0.028 -3.558 1.00 74.75 96 TRP A O 1
ATOM 746 N N . TYR A 1 97 ? -20.304 -1.632 -2.157 1.00 73.44 97 TYR A N 1
ATOM 747 C CA . TYR A 1 97 ? -19.428 -2.270 -3.142 1.00 73.44 97 TYR A CA 1
ATOM 748 C C . TYR A 1 97 ? -20.195 -3.080 -4.186 1.00 73.44 97 TYR A C 1
ATOM 750 O O . TYR A 1 97 ? -19.581 -3.554 -5.136 1.00 73.44 97 TYR A O 1
ATOM 758 N N . MET A 1 98 ? -21.525 -3.205 -4.035 1.00 83.50 98 MET A N 1
ATOM 759 C CA . MET A 1 98 ? -22.395 -3.939 -4.958 1.00 83.50 98 MET A CA 1
ATOM 760 C C . MET A 1 98 ? -21.746 -5.268 -5.345 1.00 83.50 98 MET A C 1
ATOM 762 O O . MET A 1 98 ? -21.599 -5.561 -6.526 1.00 83.50 98 MET A O 1
ATOM 766 N N . GLU A 1 99 ? -21.282 -6.033 -4.358 1.00 80.75 99 GLU A N 1
ATOM 767 C CA . GLU A 1 99 ? -20.446 -7.216 -4.587 1.00 80.75 99 GLU A CA 1
ATOM 768 C C . GLU A 1 99 ? -21.153 -8.259 -5.467 1.00 80.75 99 GLU A C 1
ATOM 770 O O . GLU A 1 99 ? -20.524 -8.964 -6.256 1.00 80.75 99 GLU A O 1
ATOM 775 N N . ASP A 1 100 ? -22.485 -8.260 -5.445 1.00 82.62 100 ASP A N 1
ATOM 776 C CA . ASP A 1 100 ? -23.300 -9.045 -6.363 1.00 82.62 100 ASP A CA 1
ATOM 777 C C . ASP A 1 100 ? -23.143 -8.620 -7.829 1.00 82.62 100 ASP A C 1
ATOM 779 O O . ASP A 1 100 ? -23.161 -9.474 -8.704 1.00 82.62 100 ASP A O 1
ATOM 783 N N . TYR A 1 101 ? -22.957 -7.338 -8.143 1.00 81.75 101 TYR A N 1
ATOM 784 C CA . TYR A 1 101 ? -22.788 -6.846 -9.519 1.00 81.75 101 TYR A CA 1
ATOM 785 C C . TYR A 1 101 ? -21.313 -6.687 -9.913 1.00 81.75 101 TYR A C 1
ATOM 787 O O . TYR A 1 101 ? -20.914 -7.116 -10.995 1.00 81.75 101 TYR A O 1
ATOM 795 N N . PHE A 1 102 ? -20.503 -6.124 -9.019 1.00 83.00 102 PHE A N 1
ATOM 796 C CA . PHE A 1 102 ? -19.112 -5.719 -9.232 1.00 83.00 102 PHE A CA 1
ATOM 797 C C . PHE A 1 102 ? -18.117 -6.499 -8.360 1.00 83.00 102 PHE A C 1
ATOM 799 O O . PHE A 1 102 ? -16.991 -6.060 -8.141 1.00 83.00 102 PHE A O 1
ATOM 806 N N . GLY A 1 103 ? -18.504 -7.673 -7.861 1.00 86.00 103 GLY A N 1
ATOM 807 C CA . GLY A 1 103 ? -17.611 -8.517 -7.076 1.00 86.00 103 GLY A CA 1
ATOM 808 C C . GLY A 1 103 ? -16.371 -8.940 -7.858 1.00 86.00 103 GLY A C 1
ATOM 809 O O . GLY A 1 103 ? -16.416 -9.178 -9.070 1.00 86.00 103 GLY A O 1
ATOM 810 N N . GLU A 1 104 ? -15.264 -9.102 -7.137 1.00 86.62 104 GLU A N 1
ATOM 811 C CA . GLU A 1 104 ? -13.955 -9.462 -7.688 1.00 86.62 104 GLU A CA 1
ATOM 812 C C . GLU A 1 104 ? -14.044 -10.661 -8.639 1.00 86.62 104 GLU A C 1
ATOM 814 O O . GLU A 1 104 ? -13.572 -10.604 -9.770 1.00 86.62 104 GLU A O 1
ATOM 819 N N . LYS A 1 105 ? -14.759 -11.722 -8.244 1.00 84.81 105 LYS A N 1
ATOM 820 C CA . LYS A 1 105 ? -14.922 -12.936 -9.062 1.00 84.81 105 LYS A CA 1
ATOM 821 C C . LYS A 1 105 ? -15.566 -12.675 -10.428 1.00 84.81 105 LYS A C 1
ATOM 823 O O . LYS A 1 105 ? -15.296 -13.422 -11.371 1.00 84.81 105 LYS A O 1
ATOM 828 N N . ARG A 1 106 ? -16.433 -11.660 -10.532 1.00 86.19 106 ARG A N 1
ATOM 829 C CA . ARG A 1 106 ? -17.140 -11.297 -11.768 1.00 86.19 106 ARG A CA 1
ATOM 830 C C . ARG A 1 106 ? -16.315 -10.358 -12.641 1.00 86.19 106 ARG A C 1
ATOM 832 O O . ARG A 1 106 ? -16.293 -10.560 -13.849 1.00 86.19 106 ARG A O 1
ATOM 839 N N . ILE A 1 107 ? -15.612 -9.389 -12.051 1.00 91.50 107 ILE A N 1
ATOM 840 C CA . ILE A 1 107 ? -14.791 -8.414 -12.794 1.00 91.50 107 ILE A CA 1
ATOM 841 C C . ILE A 1 107 ? -13.442 -9.000 -13.221 1.00 91.50 107 ILE A C 1
ATOM 843 O O . ILE A 1 107 ? -12.949 -8.676 -14.299 1.00 91.50 107 ILE A O 1
ATOM 847 N N . LEU A 1 108 ? -12.848 -9.878 -12.412 1.00 92.81 108 LEU A N 1
ATOM 848 C CA . LEU A 1 108 ? -11.482 -10.359 -12.619 1.00 92.81 108 LEU A CA 1
ATOM 849 C C . LEU A 1 108 ? -11.325 -11.140 -13.927 1.00 92.81 108 LEU A C 1
ATOM 851 O O . LEU A 1 108 ? -10.337 -10.975 -14.631 1.00 92.81 108 LEU A O 1
ATOM 855 N N . LYS A 1 109 ? -12.303 -11.974 -14.292 1.00 91.88 109 LYS A N 1
ATOM 856 C CA . LYS A 1 109 ? -12.244 -12.749 -15.543 1.00 91.88 109 LYS A CA 1
ATOM 857 C C . LYS A 1 109 ? -12.234 -11.864 -16.803 1.00 91.88 109 LYS A C 1
ATOM 859 O O . LYS A 1 109 ? -11.310 -12.017 -17.599 1.00 91.88 109 LYS A O 1
ATOM 864 N N . PRO A 1 110 ? -13.204 -10.953 -17.023 1.00 94.12 110 PRO A N 1
ATOM 865 C CA . PRO A 1 110 ? -13.195 -10.090 -18.202 1.00 94.12 110 PRO A CA 1
ATOM 866 C C . PRO A 1 110 ? -12.014 -9.114 -18.209 1.00 94.12 110 PRO A C 1
ATOM 868 O O . PRO A 1 110 ? -11.458 -8.864 -19.277 1.00 94.12 110 PRO A O 1
ATOM 871 N N . SER A 1 111 ? -11.587 -8.603 -17.048 1.00 93.62 111 SER A N 1
ATOM 872 C CA . SER A 1 111 ? -10.421 -7.716 -16.979 1.00 93.62 111 SER A CA 1
ATOM 873 C C . SER A 1 111 ? -9.126 -8.440 -17.347 1.00 93.62 111 SER A C 1
ATOM 875 O O . SER A 1 111 ? -8.322 -7.883 -18.091 1.00 93.62 111 SER A O 1
ATOM 877 N N . LEU A 1 112 ? -8.951 -9.694 -16.914 1.00 95.94 112 LEU A N 1
ATOM 878 C CA . LEU A 1 112 ? -7.800 -10.512 -17.293 1.00 95.94 112 LEU A CA 1
ATOM 879 C C . LEU A 1 112 ? -7.770 -10.754 -18.806 1.00 95.94 112 LEU A C 1
ATOM 881 O O . LEU A 1 112 ? -6.732 -10.569 -19.428 1.00 95.94 112 LEU A O 1
ATOM 885 N N . ILE A 1 113 ? -8.913 -11.102 -19.406 1.00 96.50 113 ILE A N 1
ATOM 886 C CA . ILE A 1 113 ? -9.018 -11.327 -20.856 1.00 96.50 113 ILE A CA 1
ATOM 887 C C . ILE A 1 113 ? -8.630 -10.060 -21.626 1.00 96.50 113 ILE A C 1
ATOM 889 O O . ILE A 1 113 ? -7.806 -10.128 -22.537 1.00 96.50 113 ILE A O 1
ATOM 893 N N . LEU A 1 114 ? -9.179 -8.903 -21.242 1.00 97.06 114 LEU A N 1
ATOM 894 C CA . LEU A 1 114 ? -8.850 -7.621 -21.869 1.00 97.06 114 LEU A CA 1
ATOM 895 C C . LEU A 1 114 ? -7.372 -7.256 -21.696 1.00 97.06 114 LEU A C 1
ATOM 897 O O . LEU A 1 114 ? -6.729 -6.851 -22.662 1.00 97.06 114 LEU A O 1
ATOM 901 N N . ALA A 1 115 ? -6.819 -7.430 -20.495 1.00 96.56 115 ALA A N 1
ATOM 902 C CA . ALA A 1 115 ? -5.419 -7.133 -20.213 1.00 96.56 115 ALA A CA 1
ATOM 903 C C . ALA A 1 115 ? -4.473 -8.037 -21.015 1.00 96.56 115 ALA A C 1
ATOM 905 O O . ALA A 1 115 ? -3.520 -7.551 -21.623 1.00 96.56 115 ALA A O 1
ATOM 906 N N . THR A 1 116 ? -4.749 -9.343 -21.069 1.00 97.25 116 THR A N 1
ATOM 907 C CA . THR A 1 116 ? -3.968 -10.291 -21.870 1.00 97.25 116 THR A CA 1
ATOM 908 C C . THR A 1 116 ? -4.068 -9.967 -23.357 1.00 97.25 116 THR A C 1
ATOM 910 O O . THR A 1 116 ? -3.042 -9.933 -24.029 1.00 97.25 116 THR A O 1
ATOM 913 N N . ALA A 1 117 ? -5.262 -9.666 -23.874 1.00 96.94 117 ALA A N 1
ATOM 914 C CA . ALA A 1 117 ? -5.439 -9.288 -25.274 1.00 96.94 117 ALA A CA 1
ATOM 915 C C . ALA A 1 117 ? -4.653 -8.016 -25.628 1.00 96.94 117 ALA A C 1
ATOM 917 O O . ALA A 1 117 ? -3.951 -7.984 -26.640 1.00 96.94 117 ALA A O 1
ATOM 918 N N . ALA A 1 118 ? -4.709 -6.992 -24.772 1.00 96.12 118 ALA A N 1
ATOM 919 C CA . ALA A 1 118 ? -3.946 -5.762 -24.952 1.00 96.12 118 ALA A CA 1
ATOM 920 C C . ALA A 1 118 ? -2.432 -6.026 -24.947 1.00 96.12 118 ALA A C 1
ATOM 922 O O . ALA A 1 118 ? -1.728 -5.566 -25.845 1.00 96.12 118 ALA A O 1
ATOM 923 N N . LEU A 1 119 ? -1.933 -6.816 -23.989 1.00 96.19 119 LEU A N 1
ATOM 924 C CA . LEU A 1 119 ? -0.515 -7.175 -23.904 1.00 96.19 119 LEU A CA 1
ATOM 925 C C . LEU A 1 119 ? -0.036 -7.956 -25.127 1.00 96.19 119 LEU A C 1
ATOM 927 O O . LEU A 1 119 ? 1.007 -7.625 -25.683 1.00 96.19 119 LEU A O 1
ATOM 931 N N . VAL A 1 120 ? -0.798 -8.959 -25.570 1.00 95.44 120 VAL A N 1
ATOM 932 C CA . VAL A 1 120 ? -0.464 -9.738 -26.770 1.00 95.44 120 VAL A CA 1
ATOM 933 C C . VAL A 1 120 ? -0.432 -8.831 -27.998 1.00 95.44 120 VAL A C 1
ATOM 935 O O . VAL A 1 120 ? 0.514 -8.898 -28.776 1.00 95.44 120 VAL A O 1
ATOM 938 N N . THR A 1 121 ? -1.411 -7.938 -28.146 1.00 93.81 121 THR A N 1
ATOM 939 C CA . THR A 1 121 ? -1.467 -6.999 -29.278 1.00 93.81 121 THR A CA 1
ATOM 940 C C . THR A 1 121 ? -0.247 -6.078 -29.297 1.00 93.81 121 THR A C 1
ATOM 942 O O . THR A 1 121 ? 0.418 -5.953 -30.322 1.00 93.81 121 THR A O 1
ATOM 945 N N . LEU A 1 122 ? 0.100 -5.482 -28.152 1.00 92.88 122 LEU A N 1
ATOM 946 C CA . LEU A 1 122 ? 1.287 -4.635 -28.023 1.00 92.88 122 LEU A CA 1
ATOM 947 C C . LEU A 1 122 ? 2.577 -5.415 -28.307 1.00 92.88 122 LEU A C 1
ATOM 949 O O . LEU A 1 122 ? 3.460 -4.909 -28.992 1.00 92.88 122 LEU A O 1
ATOM 953 N N . MET A 1 123 ? 2.674 -6.659 -27.836 1.00 92.12 123 MET A N 1
ATOM 954 C CA . MET A 1 123 ? 3.834 -7.517 -28.078 1.00 92.12 123 MET A CA 1
ATOM 955 C C . MET A 1 123 ? 3.995 -7.854 -29.566 1.00 92.12 123 MET A C 1
ATOM 957 O O . MET A 1 123 ? 5.110 -7.812 -30.082 1.00 92.12 123 MET A O 1
ATOM 961 N N . VAL A 1 124 ? 2.893 -8.132 -30.269 1.00 92.62 124 VAL A N 1
ATOM 962 C CA . VAL A 1 124 ? 2.900 -8.366 -31.721 1.00 92.62 124 VAL A CA 1
ATOM 963 C C . VAL A 1 124 ? 3.345 -7.116 -32.476 1.00 92.62 124 VAL A C 1
ATOM 965 O O . VAL A 1 124 ? 4.146 -7.238 -33.395 1.00 92.62 124 VAL A O 1
ATOM 968 N N . ILE A 1 125 ? 2.892 -5.924 -32.080 1.00 90.75 125 ILE A N 1
ATOM 969 C CA . ILE A 1 125 ? 3.322 -4.663 -32.708 1.00 90.75 125 ILE A CA 1
ATOM 970 C C . ILE A 1 125 ? 4.832 -4.455 -32.528 1.00 90.75 125 ILE A C 1
ATOM 972 O O . ILE A 1 125 ? 5.532 -4.176 -33.499 1.00 90.75 125 ILE A O 1
ATOM 976 N N . VAL A 1 126 ? 5.340 -4.644 -31.305 1.00 89.00 126 VAL A N 1
ATOM 977 C CA . VAL A 1 126 ? 6.758 -4.432 -30.969 1.00 89.00 126 VAL A CA 1
ATOM 978 C C . VAL A 1 126 ? 7.678 -5.442 -31.664 1.00 89.00 126 VAL A C 1
ATOM 980 O O . VAL A 1 126 ? 8.730 -5.056 -32.160 1.00 89.00 126 VAL A O 1
ATOM 983 N N . ILE A 1 127 ? 7.310 -6.728 -31.702 1.00 86.25 127 ILE A N 1
ATOM 984 C CA . ILE A 1 127 ? 8.155 -7.788 -32.284 1.00 86.25 127 ILE A CA 1
ATOM 985 C C . ILE A 1 127 ? 7.977 -7.884 -33.803 1.00 86.25 127 ILE A C 1
ATOM 987 O O . ILE A 1 127 ? 8.944 -8.095 -34.528 1.00 86.25 127 ILE A O 1
ATOM 991 N N . GLY A 1 128 ? 6.742 -7.754 -34.289 1.00 77.50 128 GLY A N 1
ATOM 992 C CA . GLY A 1 128 ? 6.394 -7.899 -35.701 1.00 77.50 128 GLY A CA 1
ATOM 993 C C . GLY A 1 128 ? 6.776 -6.703 -36.571 1.00 77.50 128 GLY A C 1
ATOM 994 O O . GLY A 1 128 ? 6.633 -6.791 -37.786 1.00 77.50 128 GLY A O 1
ATOM 995 N N . GLY A 1 129 ? 7.247 -5.600 -35.978 1.00 65.94 129 GLY A N 1
ATOM 996 C CA . GLY A 1 129 ? 7.652 -4.406 -36.721 1.00 65.94 129 GLY A CA 1
ATOM 997 C C . GLY A 1 129 ? 6.486 -3.726 -37.437 1.00 65.94 129 GLY A C 1
ATOM 998 O O . GLY A 1 129 ? 6.671 -3.158 -38.508 1.00 65.94 129 GLY A O 1
ATOM 999 N N . ALA A 1 130 ? 5.273 -3.804 -36.878 1.00 62.53 130 ALA A N 1
ATOM 1000 C CA . ALA A 1 130 ? 4.122 -3.063 -37.388 1.00 62.53 130 ALA A CA 1
ATOM 1001 C C . ALA A 1 130 ? 4.198 -1.595 -36.931 1.00 62.53 130 ALA A C 1
ATOM 1003 O O . ALA A 1 130 ? 3.353 -1.142 -36.161 1.00 62.53 130 ALA A O 1
ATOM 1004 N N . LEU A 1 131 ? 5.264 -0.911 -37.358 1.00 52.16 131 LEU A N 1
ATOM 1005 C CA . LEU A 1 131 ? 5.458 0.534 -37.507 1.00 52.16 131 LEU A CA 1
ATOM 1006 C C . LEU A 1 131 ? 6.784 0.765 -38.244 1.00 52.16 131 LEU A C 1
ATOM 1008 O O . LEU A 1 131 ? 7.826 0.303 -37.729 1.00 52.16 131 LEU A O 1
#

Organism: NCBI:txid1076179

Mean predicted aligned error: 15.13 Å

Secondary structure (DSSP, 8-state):
-HHHHHHHHHHIIIIIHHHHHHHH-S----SS-HHHHHHHHHHHHHH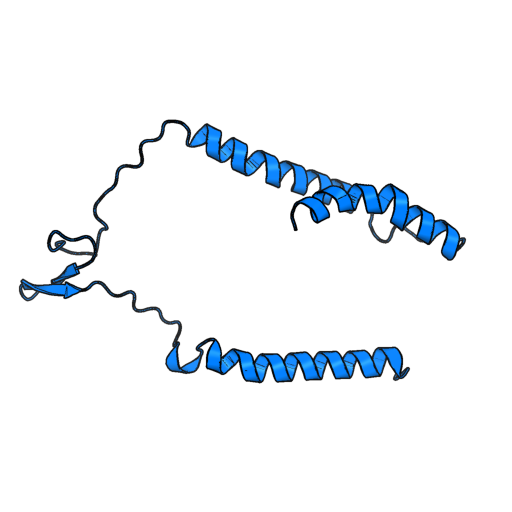HHHHHHHHHHHTT-----PPP--SSEE-SSTTEEE-TTS-EEE-----TT-HHHH-HHHHHHHHHHHHHHHHHHHHHHHHHT--

pLDDT: mean 80.75, std 9.82, range [52.16, 97.25]

Sequence (131 aa):
MISLTILFPLASAYLVEPFLREAFHNTIPAIISTGNMNIMMMMLCVIVILPIAVRLLTFGKKNKIVISYMGGANAGNDRSFTDSFGENKPLYLANWYMEDYFGEKRILKPSLILATAALVTLMVIVIGGAL

=== Feature glossary ===
The record interleaves many kinds of information about one protein. Here is each kind framed as the question it answers.

Q: What does the local fold look like, residue by residue?
A: A 3Di character summarizes, for each residue, the relative orientation of the Cα frame of its nearest spatial neighbor. Because it encodes fold topology rather than chemistry, 3Di alignments detect remote structural similarity that sequence alignment misses.

Q: Which residues are in helices, strands, or loops?
A: Secondary structure is the local, repeating backbone conformation. DSSP classifies it into eight states by reading the hydrogen-bond network: three helix types (H, G, I), two β types (E, B), two non-regular types (T, S), and unstructured coil (-).

Q: How big and how compact is the whole molecule?
A: Three whole-structure scalars: the radius of gyration (RMS distance of Cα from centroid, in Å), the count of Cα–Cα contacts (pairs closer than 8 Å and separated by more than four residues in sequence — i.e. tertiary, not local, contacts), and the bounding-box dimensions. Together they distinguish compact globular folds from extended fibres or disordered chains.

Q: How confident is the AlphaFold model at each residue?
A: For AlphaFold models, the B-factor field carries pLDDT — the model's own estimate of local accuracy on a 0–100 scale. Regions with pLDDT<50 should be treated as essentially unmodeled; they often correspond to intrinsically disordered segments.

Q: What family and function is it annotated with?
A: Functional annotations link the protein to curated databases. InterPro entries identify conserved domains and families by matching the sequence against member-database signatures (Pfam, PROSITE, CDD, …). Gene Ontology (GO) terms describe molecular function, biological process, and cellular component in a controlled vocabulary. CATH places the structure in a hierarchical fold classification (Class/Architecture/Topology/Homologous-superfamily). The organism is the source species.

Q: What known structures does this most resemble?
A: Nearest PDB neighbors are the top structural matches found by Foldseek when searching this structure against the entire Protein Data Bank. Each hit reports a TM-score (0 to 1; >0.5 almost always implies the same fold) and an E-value. These are *structural* homologs — they may share no detectable sequence similarity.

Q: Which residues are buried vs exposed?
A: Solvent-accessible surface area (SASA) is the area in Å² traced out by the centre of a 1.4 Å probe sphere (a water molecule) rolled over the protein's van der Waals surface (Shrake–Rupley / Lee–Richards construction). Buried residues have near-zero SASA; fully exposed residues can exceed 200 Å². The total SASA scales roughly with the number of surface residues.

Q: What are the backbone torsion angles?
A: φ (phi) and ψ (psi) are the two rotatable backbone dihedrals per residue: φ is the C(i-1)–N–Cα–C torsion, ψ is the N–Cα–C–N(i+1) torsion, both in degrees on (−180°, 180°]. α-helical residues cluster near (−60°, −45°); β-strand residues near (−120°, +130°). A Ramachandran plot is simply a scatter of (φ, ψ) for every residue.

Q: Are the domains correctly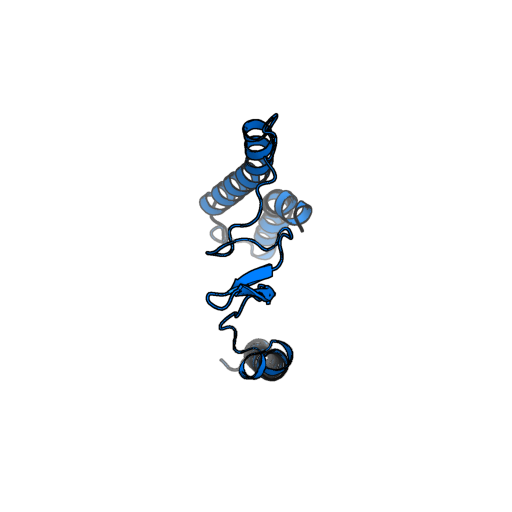 placed relative to each other?
A: Predicted aligned error is AlphaFold's pairwise confidence. Unlike pLDDT (per-residue), PAE is per-residue-pair and captures whether two parts of the structure are correctly placed relative to each other. Units are ångströms of expected positional error.

Q: What if only a Cα trace is available?
A: P-SEA three-state annotation labels each residue as helix, strand, or coil based purely on the geometry of the Cα trace. It serves as a fallback when the full backbone (and thus DSSP) is unavailable.

Q: What is the amino-acid chain?
A: This is the polypeptide sequence — one letter per residue, N-terminus first. Length ranges from a few dozen residues for small domains to over a thousand for large multi-domain proteins.

Q: What do the rendered images show?
A: The six renders are orthographic views along the three Cartesian axes in both directions. Representation (cartoon, sticks, or surface) and color scheme (sequence-rainbow or by-chain) vary across proteins so the training set covers all the common visualization conventions.

Q: What do the diagnostic plots show?
A: Plot images: a contact map (which residues are close in 3D, as an N×N binary image), a Ramachandran scatter (backbone torsion angles, revealing secondary-structure composition at a glance), and — for AlphaFold structures — a PAE heatmap (pairwise prediction confidence).

Q: How mobile is each atom in the crystal?
A: B-factor (Debye–Waller factor) reflects atomic displacement in the crystal lattice. It is an experimental observable (units Å²), not a prediction; low values mean the atom is pinned down, high values mean it moves or is heterogeneous across the crystal.

Q: Where is each backbone atom in 3D?
A: The mmCIF table is the protein's shape written out atom by atom. For each backbone N, Cα, C, and carbonyl O, it records an (x, y, z) coordinate triple in Å plus the residue type, chain letter, and residue number.